Protein AF-A0A821I2D6-F1 (afdb_monomer_lite)

Secondary structure (DSSP, 8-state):
--HHHHHHHHHHHHHHHHHHHHHHHHHHHHHHHTT--PPP-PPP-THHHHHHHHHHHGGGT-

Structure (mmCIF, N/CA/C/O backbone):
data_AF-A0A821I2D6-F1
#
_entry.id   AF-A0A821I2D6-F1
#
loop_
_atom_site.group_PDB
_atom_site.id
_atom_site.type_symbol
_atom_site.label_atom_id
_atom_site.label_alt_id
_atom_site.label_comp_id
_atom_site.label_asym_id
_atom_site.label_entity_id
_atom_site.label_seq_id
_atom_site.pdbx_PDB_ins_code
_atom_site.Cartn_x
_atom_site.Cartn_y
_atom_site.Cartn_z
_atom_site.occupancy
_atom_site.B_iso_or_equiv
_atom_site.auth_seq_id
_atom_site.auth_comp_id
_atom_site.auth_asym_id
_atom_site.auth_atom_id
_atom_site.pdbx_PDB_model_num
ATOM 1 N N . ASN A 1 1 ? 23.599 -6.380 -9.197 1.00 54.88 1 ASN A N 1
ATOM 2 C CA . ASN A 1 1 ? 22.506 -5.528 -9.706 1.00 54.88 1 ASN A CA 1
ATOM 3 C C . ASN A 1 1 ? 21.887 -6.169 -10.928 1.00 54.88 1 ASN A C 1
ATOM 5 O O . ASN A 1 1 ? 22.131 -5.737 -12.044 1.00 54.88 1 ASN A O 1
ATOM 9 N N . SER A 1 2 ? 21.146 -7.250 -10.681 1.00 68.12 2 SER A N 1
ATOM 10 C CA . SER A 1 2 ? 20.413 -8.022 -11.692 1.00 68.12 2 SER A CA 1
ATOM 11 C C . SER A 1 2 ? 18.928 -7.652 -11.657 1.00 68.12 2 SER A C 1
ATOM 13 O O . SER A 1 2 ? 18.429 -7.187 -10.629 1.00 68.12 2 SER A O 1
ATOM 15 N N . PHE A 1 3 ? 18.220 -7.912 -12.753 1.00 72.00 3 PHE A N 1
ATOM 16 C CA . PHE A 1 3 ? 16.765 -7.795 -12.888 1.00 72.00 3 PHE A CA 1
ATOM 17 C C . PHE A 1 3 ? 15.994 -8.481 -11.740 1.00 72.00 3 PHE A C 1
ATOM 19 O O . PHE A 1 3 ? 14.984 -7.967 -11.272 1.00 72.00 3 PHE A O 1
ATOM 26 N N . GLU A 1 4 ? 16.515 -9.576 -11.184 1.00 75.12 4 GLU A N 1
ATOM 27 C CA . GLU A 1 4 ? 15.908 -10.251 -10.026 1.00 75.12 4 GLU A CA 1
ATOM 28 C C . GLU A 1 4 ? 15.910 -9.405 -8.748 1.00 75.12 4 GLU A C 1
ATOM 30 O O . GLU A 1 4 ? 14.954 -9.459 -7.975 1.00 75.12 4 GLU A O 1
ATOM 35 N N . GLN A 1 5 ? 16.942 -8.586 -8.523 1.00 68.88 5 GLN A N 1
ATOM 36 C CA . GLN A 1 5 ? 16.965 -7.664 -7.382 1.00 68.88 5 GLN A CA 1
ATOM 37 C C . GLN A 1 5 ? 15.944 -6.540 -7.578 1.00 68.88 5 GLN A C 1
ATOM 39 O O . GLN A 1 5 ? 15.310 -6.121 -6.613 1.00 68.88 5 GLN A O 1
ATOM 44 N N . PHE A 1 6 ? 15.721 -6.110 -8.825 1.00 74.56 6 PHE A N 1
ATOM 45 C CA . PHE A 1 6 ? 14.638 -5.185 -9.154 1.00 74.56 6 PHE A CA 1
ATOM 46 C C . PHE A 1 6 ? 13.265 -5.810 -8.872 1.00 74.56 6 PHE A C 1
ATOM 48 O O . PHE A 1 6 ? 12.474 -5.213 -8.147 1.00 74.56 6 PHE A O 1
ATOM 55 N N . CYS A 1 7 ? 12.997 -7.028 -9.358 1.00 77.44 7 CYS A N 1
ATOM 56 C CA . CYS A 1 7 ? 11.735 -7.721 -9.086 1.00 77.44 7 CYS A CA 1
ATOM 57 C C . CYS A 1 7 ? 11.517 -7.954 -7.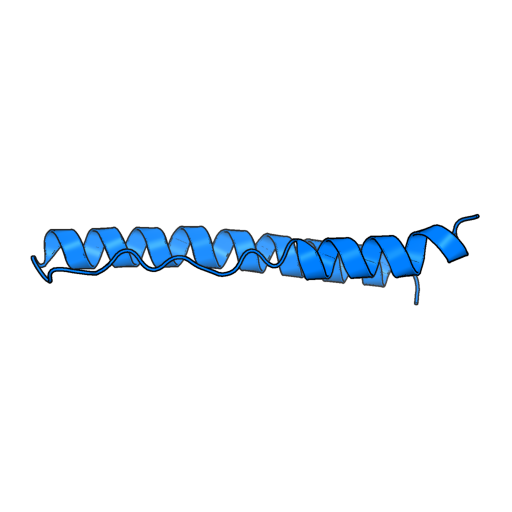585 1.00 77.44 7 CYS A C 1
ATOM 59 O O . CYS A 1 7 ? 10.411 -7.753 -7.090 1.00 77.44 7 CYS A O 1
ATOM 61 N N . THR A 1 8 ? 12.569 -8.320 -6.850 1.00 78.38 8 THR A N 1
ATOM 62 C CA . THR A 1 8 ? 12.504 -8.522 -5.395 1.00 78.38 8 THR A CA 1
ATOM 63 C C . THR A 1 8 ? 12.147 -7.223 -4.672 1.00 78.38 8 THR A C 1
ATOM 65 O O . THR A 1 8 ? 11.229 -7.208 -3.852 1.00 78.38 8 THR A O 1
ATOM 68 N N . ASN A 1 9 ? 12.817 -6.117 -5.007 1.00 74.38 9 ASN A N 1
ATOM 69 C CA . ASN A 1 9 ? 12.539 -4.814 -4.403 1.00 74.38 9 ASN A CA 1
ATOM 70 C C . ASN A 1 9 ? 11.139 -4.306 -4.771 1.00 74.38 9 ASN A C 1
ATOM 72 O O . ASN A 1 9 ? 10.414 -3.838 -3.899 1.00 74.38 9 ASN A O 1
ATOM 76 N N . TYR A 1 10 ? 10.720 -4.473 -6.027 1.00 78.88 10 TYR A N 1
ATOM 77 C CA . TYR A 1 10 ? 9.380 -4.107 -6.483 1.00 78.88 10 TYR A CA 1
ATOM 78 C C . TYR A 1 10 ? 8.285 -4.886 -5.741 1.00 78.88 10 TYR A C 1
ATOM 80 O O . TYR A 1 10 ? 7.310 -4.298 -5.271 1.00 78.88 10 TYR A O 1
ATOM 88 N N . CYS A 1 11 ? 8.458 -6.202 -5.588 1.00 80.75 11 CYS A N 1
ATOM 89 C CA . CYS A 1 11 ? 7.535 -7.034 -4.821 1.00 80.75 11 CYS A CA 1
ATOM 90 C C . CYS A 1 11 ? 7.477 -6.609 -3.349 1.00 80.75 11 CYS A C 1
ATOM 92 O O . CYS A 1 11 ? 6.381 -6.502 -2.799 1.00 80.75 11 CYS A O 1
ATOM 94 N N . ASN A 1 12 ? 8.622 -6.318 -2.724 1.00 82.00 12 ASN A N 1
ATOM 95 C CA . ASN A 1 12 ? 8.668 -5.851 -1.336 1.00 82.00 12 ASN A CA 1
ATOM 96 C C . ASN A 1 12 ? 7.964 -4.501 -1.159 1.00 82.00 12 ASN A C 1
ATOM 98 O O . ASN A 1 12 ? 7.191 -4.339 -0.217 1.00 82.00 12 ASN A O 1
ATOM 102 N N . GLU A 1 13 ? 8.162 -3.552 -2.075 1.00 81.19 13 GLU A N 1
ATOM 103 C CA . GLU A 1 13 ? 7.476 -2.259 -2.006 1.00 81.19 13 GLU A CA 1
ATOM 104 C C . GLU A 1 13 ? 5.966 -2.388 -2.228 1.00 81.19 13 GLU A C 1
ATOM 106 O O . GLU A 1 13 ? 5.182 -1.773 -1.502 1.00 81.19 13 GLU A O 1
ATOM 111 N N . LYS A 1 14 ? 5.530 -3.251 -3.155 1.00 79.88 14 LYS A N 1
ATOM 112 C CA . LYS A 1 14 ? 4.102 -3.552 -3.323 1.00 79.88 14 LYS A CA 1
ATOM 113 C C . LYS A 1 14 ? 3.488 -4.218 -2.097 1.00 79.88 14 LYS A C 1
ATOM 115 O O . LYS A 1 14 ? 2.361 -3.880 -1.731 1.00 79.88 14 LYS A O 1
ATOM 120 N N . LEU A 1 15 ? 4.216 -5.122 -1.446 1.00 84.94 15 LEU A N 1
ATOM 121 C CA . LEU A 1 15 ? 3.766 -5.773 -0.218 1.00 84.94 15 LEU A CA 1
ATOM 122 C C . LEU A 1 15 ? 3.663 -4.771 0.939 1.00 84.94 15 LEU A C 1
ATOM 124 O O . LEU A 1 15 ? 2.660 -4.766 1.650 1.00 84.94 15 LEU A O 1
ATOM 128 N N . GLN A 1 16 ? 4.651 -3.884 1.083 1.00 80.56 16 GLN A N 1
ATOM 129 C CA . GLN A 1 16 ? 4.641 -2.810 2.077 1.00 80.56 16 GLN A CA 1
ATOM 130 C C . GLN A 1 16 ? 3.455 -1.861 1.860 1.00 80.56 16 GLN A C 1
ATOM 132 O O . GLN A 1 16 ? 2.768 -1.513 2.819 1.00 80.56 16 GLN A O 1
ATOM 137 N N . GLN A 1 17 ? 3.178 -1.480 0.608 1.00 80.06 17 GLN A N 1
ATOM 138 C CA . GLN A 1 17 ? 2.028 -0.642 0.259 1.00 80.06 17 GLN A CA 1
ATOM 139 C C . GLN A 1 17 ? 0.709 -1.324 0.648 1.00 80.06 17 GLN A C 1
ATOM 141 O O . GLN A 1 17 ? -0.132 -0.711 1.307 1.00 80.06 17 GLN A O 1
ATOM 146 N N . PHE A 1 18 ? 0.551 -2.602 0.291 1.00 82.56 18 PHE A N 1
ATOM 147 C CA . PHE A 1 18 ? -0.646 -3.374 0.617 1.00 82.56 18 PHE A CA 1
ATOM 148 C C . PHE A 1 18 ? -0.844 -3.530 2.130 1.00 82.56 18 PHE A C 1
ATOM 150 O O . PHE A 1 18 ? -1.959 -3.370 2.628 1.00 82.56 18 PHE A O 1
ATOM 157 N N . PHE A 1 19 ? 0.233 -3.810 2.869 1.00 83.81 19 PHE A N 1
ATOM 158 C CA . PHE A 1 19 ? 0.191 -3.939 4.323 1.00 83.81 19 PHE A CA 1
ATOM 159 C C . PHE A 1 19 ? -0.195 -2.616 4.991 1.00 83.81 19 PHE A C 1
ATOM 161 O O . PHE A 1 19 ? -1.109 -2.596 5.811 1.00 83.81 19 PHE A O 1
ATOM 168 N N . ASN A 1 20 ? 0.437 -1.509 4.589 1.00 80.31 20 ASN A N 1
ATOM 169 C CA . ASN A 1 20 ? 0.131 -0.185 5.124 1.00 80.31 20 ASN A CA 1
ATOM 170 C C . ASN A 1 20 ? -1.336 0.192 4.871 1.00 80.31 20 ASN A C 1
ATOM 172 O O . ASN A 1 20 ? -2.016 0.618 5.798 1.00 80.31 20 ASN A O 1
ATOM 176 N N . GLU A 1 21 ? -1.857 -0.014 3.658 1.00 81.75 21 GLU A N 1
ATOM 177 C CA . GLU A 1 21 ? -3.261 0.293 3.356 1.00 81.75 21 GLU A CA 1
ATOM 178 C C . GLU A 1 21 ? -4.222 -0.566 4.188 1.00 81.75 21 GLU A C 1
ATOM 180 O O . GLU A 1 21 ? -5.190 -0.050 4.752 1.00 81.75 21 GLU A O 1
ATOM 185 N N . ARG A 1 22 ? -3.960 -1.874 4.295 1.00 84.12 22 ARG A N 1
ATOM 186 C CA . ARG A 1 22 ? -4.840 -2.790 5.028 1.00 84.12 22 ARG A CA 1
ATOM 187 C C . ARG A 1 22 ? -4.843 -2.526 6.526 1.00 84.12 22 ARG A C 1
ATOM 189 O O . ARG A 1 22 ? -5.923 -2.385 7.094 1.00 84.12 22 ARG A O 1
ATOM 196 N N . ILE A 1 23 ? -3.667 -2.428 7.140 1.00 84.50 23 ILE A N 1
ATOM 197 C CA . ILE A 1 23 ? -3.534 -2.242 8.587 1.00 84.50 23 ILE A CA 1
ATOM 198 C C . ILE A 1 23 ? -4.055 -0.871 9.007 1.00 84.50 23 ILE A C 1
ATOM 200 O O . ILE A 1 23 ? -4.852 -0.796 9.934 1.00 84.50 23 ILE A O 1
ATOM 204 N N . ILE A 1 24 ? -3.707 0.201 8.284 1.00 80.00 24 ILE A N 1
ATOM 205 C CA . ILE A 1 24 ? -4.188 1.552 8.619 1.00 80.00 24 ILE A CA 1
ATOM 206 C C . ILE A 1 24 ? -5.708 1.632 8.475 1.00 80.00 24 ILE A C 1
ATOM 208 O O . ILE A 1 24 ? -6.371 2.282 9.284 1.00 80.00 24 ILE A O 1
ATOM 212 N N . LYS A 1 25 ? -6.286 0.966 7.469 1.00 81.94 25 LYS A N 1
ATOM 213 C CA . LYS A 1 25 ? -7.740 0.915 7.297 1.00 81.94 25 LYS A CA 1
ATOM 214 C C . LYS A 1 25 ? -8.422 0.156 8.434 1.00 81.94 25 LYS A C 1
ATOM 216 O O . LYS A 1 25 ? -9.446 0.617 8.929 1.00 81.94 25 LYS A O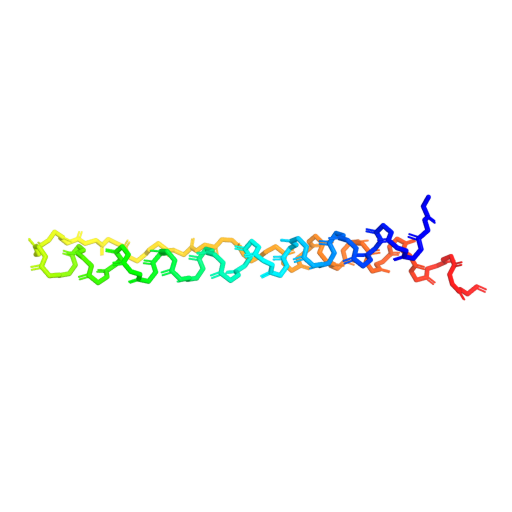 1
ATOM 221 N N . GLU A 1 26 ? -7.873 -0.983 8.845 1.00 83.81 26 GLU A N 1
ATOM 222 C CA . GLU A 1 26 ? -8.409 -1.758 9.969 1.00 83.81 26 GLU A CA 1
ATOM 223 C C . GLU A 1 26 ? -8.266 -1.013 11.300 1.00 83.81 26 GLU A C 1
ATOM 225 O O . GLU A 1 26 ? -9.230 -0.960 12.063 1.00 83.81 26 GLU A O 1
ATOM 230 N N . GLU A 1 27 ? -7.131 -0.353 11.542 1.00 82.62 27 GLU A N 1
ATOM 231 C CA . GLU A 1 27 ? -6.953 0.524 12.701 1.00 82.62 27 GL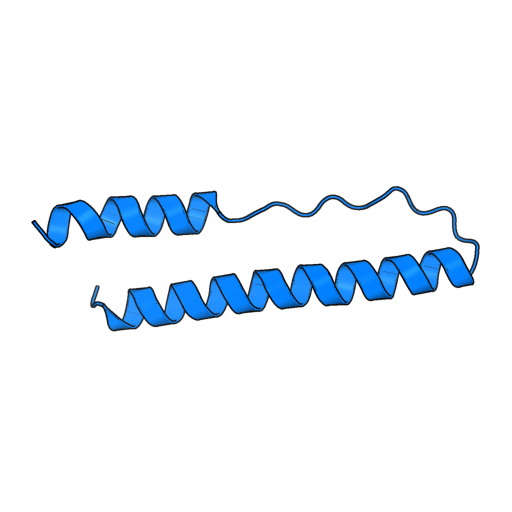U A CA 1
ATOM 232 C C . GLU A 1 27 ? -7.969 1.666 12.691 1.00 82.62 27 GLU A C 1
ATOM 234 O O . GLU A 1 27 ? -8.655 1.867 13.688 1.00 82.62 27 GLU A O 1
ATOM 239 N N . GLN A 1 28 ? -8.136 2.384 11.574 1.00 78.81 28 GLN A N 1
ATOM 240 C CA . GLN A 1 28 ? -9.116 3.474 11.489 1.00 78.81 28 GLN A CA 1
ATOM 241 C C . GLN A 1 28 ? -10.541 2.999 11.792 1.00 78.81 28 GLN A C 1
ATOM 243 O O . GLN A 1 28 ? -11.254 3.682 12.524 1.00 78.81 28 GLN A O 1
ATOM 248 N N . LEU A 1 29 ? -10.939 1.822 11.297 1.00 83.56 29 LEU A N 1
ATOM 249 C CA . LEU A 1 29 ? -12.241 1.228 11.615 1.00 83.56 29 LEU A CA 1
ATOM 250 C C . LEU A 1 29 ? -12.372 0.877 13.103 1.00 83.56 29 LEU A C 1
ATOM 252 O O . LEU A 1 29 ? -13.440 1.076 13.682 1.00 83.56 29 LEU A O 1
ATOM 256 N N . LEU A 1 30 ? -11.308 0.365 13.727 1.00 83.62 30 LEU A N 1
ATOM 257 C CA . LEU A 1 30 ? -11.299 0.057 15.156 1.00 83.62 30 LEU A CA 1
ATOM 258 C C . LEU A 1 30 ? -11.423 1.333 15.995 1.00 83.62 30 LEU A C 1
ATOM 260 O O . LEU A 1 30 ? -12.259 1.393 16.891 1.00 83.62 30 LEU A O 1
ATOM 264 N N . TYR A 1 31 ? -10.651 2.371 15.672 1.00 81.44 31 TYR A N 1
ATOM 265 C CA . TYR A 1 31 ? -10.718 3.659 16.362 1.00 81.44 31 TYR A CA 1
ATOM 266 C C . TYR A 1 31 ? -12.081 4.344 16.190 1.00 81.44 31 TYR A C 1
ATOM 268 O O . TYR A 1 31 ? -12.603 4.901 17.155 1.00 81.44 31 TYR A O 1
ATOM 276 N N . GLU A 1 32 ? -12.687 4.259 15.000 1.00 81.56 32 GLU A N 1
ATOM 277 C CA . GLU A 1 32 ? -14.037 4.777 14.742 1.00 81.56 32 GLU A CA 1
ATOM 278 C C . GLU A 1 32 ? -15.092 4.011 15.554 1.00 81.56 32 GLU A C 1
ATOM 280 O O . GLU A 1 32 ? -15.968 4.623 16.167 1.00 81.56 32 GLU A O 1
ATOM 285 N N . LYS A 1 33 ? -14.962 2.680 15.645 1.00 84.12 33 LYS A N 1
ATOM 286 C CA . LYS A 1 33 ? -15.835 1.827 16.464 1.00 84.12 33 LYS A CA 1
ATOM 287 C C . LYS A 1 33 ? -15.710 2.118 17.964 1.00 84.12 33 LYS A C 1
ATOM 289 O O . LYS A 1 33 ? -16.718 2.093 18.665 1.00 84.12 33 LYS A O 1
ATOM 294 N N . GLU A 1 34 ? -14.504 2.401 18.446 1.00 84.81 34 GLU A N 1
ATOM 295 C CA . GLU A 1 34 ? -14.228 2.751 19.848 1.00 84.81 34 GLU A CA 1
ATOM 296 C C . GLU A 1 34 ? -14.558 4.227 20.170 1.00 84.81 34 GLU A C 1
ATOM 298 O O . GLU A 1 34 ? -14.455 4.652 21.319 1.00 84.81 34 GLU A O 1
ATOM 303 N N . GLY A 1 35 ? -14.964 5.032 19.176 1.00 76.06 35 GLY A N 1
ATOM 304 C CA . GLY A 1 35 ? -15.293 6.452 19.360 1.00 76.06 35 GLY A CA 1
ATOM 305 C C . GLY A 1 35 ? -14.082 7.335 19.686 1.00 76.06 35 GLY A C 1
ATOM 306 O O . GLY A 1 35 ? -14.235 8.472 20.139 1.00 76.06 35 GLY A O 1
ATOM 307 N N . LEU A 1 36 ? -12.870 6.829 19.456 1.00 71.00 36 LEU A N 1
ATOM 308 C CA . LEU A 1 36 ? -11.620 7.550 19.651 1.00 71.00 36 LEU A CA 1
ATOM 309 C C . LEU A 1 36 ? -11.398 8.419 18.411 1.00 71.00 36 LEU A C 1
ATOM 311 O O . LEU A 1 36 ? -11.020 7.915 17.359 1.00 71.00 36 LEU A O 1
ATOM 315 N N . GLY A 1 37 ? -11.686 9.720 18.510 1.00 61.22 37 GLY A N 1
ATOM 316 C CA . GLY A 1 37 ? -11.588 10.669 17.396 1.00 61.22 37 GLY A CA 1
ATOM 317 C C . GLY A 1 37 ? -10.196 10.700 16.757 1.00 61.22 37 GLY A C 1
ATOM 318 O O . GLY A 1 37 ? -9.334 11.480 17.163 1.00 61.22 37 GLY A O 1
ATOM 319 N N . LEU A 1 38 ? -9.972 9.858 15.746 1.00 65.69 38 LEU A N 1
ATOM 320 C CA . LEU A 1 38 ? -8.695 9.760 15.056 1.00 65.69 38 LEU A CA 1
ATOM 321 C C . LEU A 1 38 ? -8.597 10.823 13.959 1.00 65.69 38 LEU A C 1
ATOM 323 O O . LEU A 1 38 ? -9.485 10.966 13.117 1.00 65.69 38 LEU A O 1
ATOM 327 N N . LYS A 1 39 ? -7.469 11.536 13.903 1.00 61.09 39 LYS A N 1
ATOM 328 C CA . LYS A 1 39 ? -7.087 12.277 12.695 1.00 61.09 39 LYS A CA 1
ATOM 329 C C . LYS A 1 39 ? -6.672 11.258 11.634 1.00 61.09 39 LYS A C 1
ATOM 331 O O . LYS A 1 39 ? -5.815 10.424 11.912 1.00 61.09 39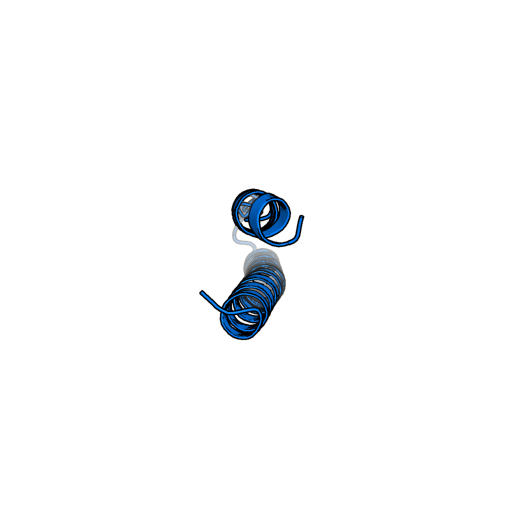 LYS A O 1
ATOM 336 N N . LYS A 1 40 ? -7.256 11.331 10.431 1.00 61.38 40 LYS A N 1
ATOM 337 C CA . LYS A 1 40 ? -6.863 10.492 9.285 1.00 61.38 40 LYS A CA 1
ATOM 338 C C . LYS A 1 40 ? -5.342 10.502 9.127 1.00 61.38 40 LYS A C 1
ATOM 340 O O . LYS A 1 40 ? -4.756 11.547 8.856 1.00 61.38 40 LYS A O 1
ATOM 345 N N . ILE A 1 41 ? -4.728 9.335 9.291 1.00 63.97 41 ILE A N 1
ATOM 346 C CA . ILE A 1 41 ? -3.299 9.145 9.063 1.00 63.97 41 ILE A CA 1
ATOM 347 C C . ILE A 1 41 ? -3.105 8.987 7.556 1.00 63.97 41 ILE A C 1
ATOM 349 O O . ILE A 1 41 ? -3.538 7.999 6.965 1.00 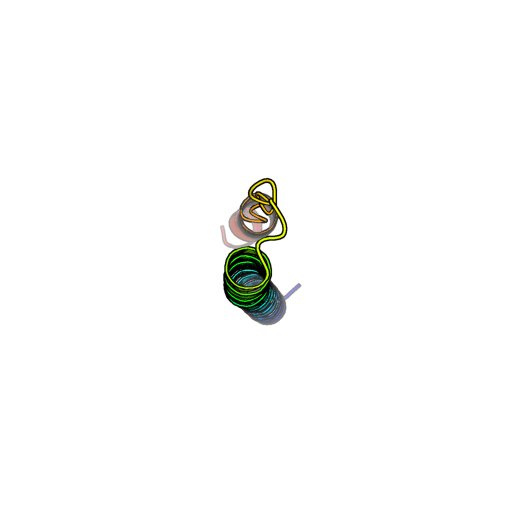63.97 41 ILE A O 1
ATOM 353 N N . SER A 1 42 ? -2.494 9.987 6.927 1.00 58.22 42 SER A N 1
ATOM 354 C CA . SER A 1 42 ? -1.991 9.902 5.557 1.00 58.22 42 SER A CA 1
ATOM 355 C C . SER A 1 42 ? -0.633 9.202 5.579 1.00 58.22 42 SER A C 1
ATOM 357 O O . SER A 1 42 ? 0.308 9.713 6.188 1.00 58.22 42 SER A O 1
ATOM 359 N N . TYR A 1 43 ? -0.528 8.036 4.946 1.00 63.59 43 TYR A N 1
ATOM 360 C CA . TYR A 1 43 ? 0.743 7.334 4.777 1.00 63.59 43 TYR A CA 1
ATOM 361 C C . TYR A 1 43 ? 1.504 7.873 3.562 1.00 63.59 43 TYR A C 1
ATOM 363 O O . TYR A 1 43 ? 0.909 8.371 2.607 1.00 63.59 43 TYR A O 1
ATOM 371 N N . ILE A 1 44 ? 2.832 7.796 3.630 1.00 56.56 44 ILE A N 1
ATOM 372 C CA . ILE A 1 44 ? 3.735 8.251 2.572 1.00 56.56 44 ILE A CA 1
ATOM 373 C C . ILE A 1 44 ? 3.718 7.214 1.449 1.00 56.56 44 ILE A C 1
ATOM 375 O O . ILE A 1 44 ? 3.920 6.022 1.685 1.00 56.56 44 ILE A O 1
ATOM 379 N N . ASP A 1 45 ? 3.447 7.679 0.234 1.00 60.44 45 ASP A N 1
ATOM 380 C CA . ASP A 1 45 ? 3.504 6.865 -0.971 1.00 60.44 45 ASP A CA 1
ATOM 381 C C . ASP A 1 45 ? 4.975 6.730 -1.392 1.00 60.44 45 ASP A C 1
ATOM 383 O O . ASP A 1 45 ? 5.602 7.705 -1.800 1.00 60.44 45 ASP A O 1
ATOM 387 N N . ASN A 1 46 ? 5.556 5.533 -1.284 1.00 62.75 46 ASN A N 1
ATOM 388 C CA . ASN A 1 46 ? 6.952 5.282 -1.677 1.00 62.75 46 ASN A CA 1
ATOM 389 C C . ASN A 1 46 ? 7.128 5.159 -3.205 1.00 62.75 46 ASN A C 1
ATOM 391 O O . ASN A 1 46 ? 8.143 4.657 -3.677 1.00 62.75 46 ASN A O 1
ATOM 395 N N . GLN A 1 47 ? 6.173 5.651 -3.999 1.00 59.59 47 GLN A N 1
ATOM 396 C CA . GLN A 1 47 ? 6.277 5.738 -5.462 1.00 59.59 47 GLN A CA 1
ATOM 397 C C . GLN A 1 47 ? 7.572 6.420 -5.924 1.00 59.59 47 GLN A C 1
ATOM 399 O O . GLN A 1 47 ? 8.120 6.043 -6.959 1.00 59.59 47 GLN A O 1
ATOM 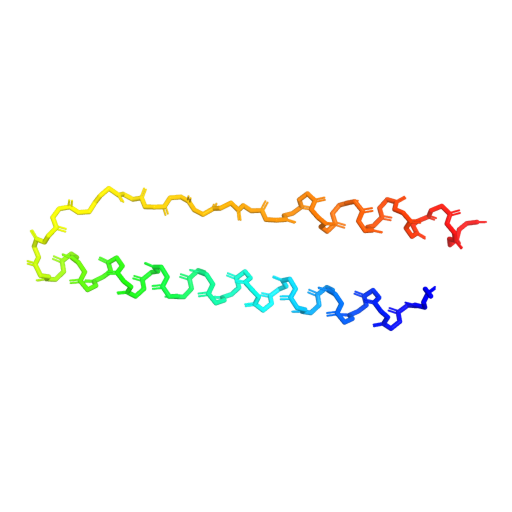404 N N . ASP A 1 48 ? 8.108 7.363 -5.143 1.00 61.78 48 ASP A N 1
ATOM 405 C CA . ASP A 1 48 ? 9.413 7.979 -5.400 1.00 61.78 48 ASP A CA 1
ATOM 406 C C . ASP A 1 48 ? 10.582 6.974 -5.337 1.00 61.78 48 ASP A C 1
ATOM 408 O O . ASP A 1 48 ? 11.499 7.057 -6.158 1.00 61.78 48 ASP A O 1
ATOM 412 N N . CYS A 1 49 ? 10.540 5.973 -4.448 1.00 60.28 49 CYS A N 1
ATOM 413 C CA . CYS A 1 49 ? 11.546 4.904 -4.385 1.00 60.28 49 CYS A CA 1
ATOM 414 C C . CYS A 1 49 ? 11.480 3.995 -5.621 1.00 60.28 49 CYS A C 1
ATOM 416 O O . CYS A 1 49 ? 12.513 3.726 -6.245 1.00 60.28 49 CYS A O 1
ATOM 418 N N . ILE A 1 50 ? 10.270 3.615 -6.052 1.00 60.09 50 ILE A N 1
ATOM 419 C CA . ILE A 1 50 ? 10.049 2.880 -7.311 1.00 60.09 50 ILE A CA 1
ATOM 420 C C . ILE A 1 50 ? 10.557 3.700 -8.506 1.00 60.09 50 ILE A C 1
ATOM 422 O O . ILE A 1 50 ? 11.255 3.174 -9.376 1.00 60.09 50 ILE A O 1
ATOM 426 N N . GLY A 1 51 ? 10.255 5.000 -8.542 1.00 62.34 51 GLY A N 1
ATOM 427 C CA . GLY A 1 51 ? 10.687 5.912 -9.600 1.00 62.34 51 GLY A CA 1
ATOM 428 C C . GLY A 1 51 ? 12.207 6.072 -9.675 1.00 62.34 51 GLY A C 1
ATOM 429 O O . GLY A 1 51 ? 12.768 6.127 -10.774 1.00 62.34 51 GLY A O 1
ATOM 430 N N . MET A 1 52 ? 12.893 6.092 -8.529 1.00 60.78 52 MET A N 1
ATOM 431 C CA . MET A 1 52 ? 14.354 6.161 -8.466 1.00 60.78 52 MET A CA 1
ATOM 432 C C . MET A 1 52 ? 15.005 4.840 -8.904 1.00 60.78 52 MET A C 1
ATOM 434 O O . MET A 1 52 ? 15.965 4.865 -9.674 1.00 60.78 52 MET A O 1
ATOM 438 N N . LEU A 1 53 ? 14.442 3.690 -8.512 1.00 59.84 53 LEU A N 1
ATOM 439 C CA . LEU A 1 53 ? 14.878 2.370 -8.989 1.00 59.84 53 LEU A CA 1
ATOM 440 C C . LEU A 1 53 ? 14.726 2.238 -10.512 1.00 59.84 53 LEU A C 1
ATOM 442 O O . LEU A 1 53 ? 15.664 1.818 -11.188 1.00 59.84 53 LEU A O 1
ATOM 446 N N . ILE A 1 54 ? 13.588 2.664 -11.065 1.00 61.78 54 ILE A N 1
ATOM 447 C CA . ILE A 1 54 ? 13.341 2.673 -12.515 1.00 61.78 54 ILE A CA 1
ATOM 448 C C . ILE A 1 54 ? 14.329 3.605 -13.235 1.00 61.78 54 ILE A C 1
ATOM 450 O O . ILE A 1 54 ? 14.906 3.213 -14.247 1.00 61.78 54 ILE A O 1
ATOM 454 N N . LYS A 1 55 ? 14.591 4.808 -12.705 1.00 60.25 55 LYS A N 1
ATOM 455 C CA . LYS A 1 55 ? 15.567 5.754 -13.282 1.00 60.25 55 LYS A CA 1
ATOM 456 C C . LYS A 1 55 ? 17.019 5.281 -13.213 1.00 60.25 55 LYS A C 1
ATOM 458 O O . LYS A 1 55 ? 17.802 5.710 -14.050 1.00 60.25 55 LYS A O 1
ATOM 463 N N . ILE A 1 56 ? 17.396 4.448 -12.243 1.00 61.78 56 ILE A N 1
ATOM 464 C CA . ILE A 1 56 ? 18.755 3.885 -12.141 1.00 61.78 56 ILE A CA 1
ATOM 465 C C . ILE A 1 56 ? 18.938 2.695 -13.096 1.00 61.78 56 ILE A C 1
ATOM 467 O O . ILE A 1 56 ? 20.028 2.506 -13.632 1.00 61.78 56 ILE A O 1
ATOM 471 N N . PHE A 1 57 ? 17.886 1.906 -13.330 1.00 57.28 57 PHE A N 1
ATOM 472 C CA . PHE A 1 57 ? 17.945 0.714 -14.188 1.00 57.28 57 PHE A CA 1
ATOM 473 C C . PHE A 1 57 ? 17.602 0.972 -15.667 1.00 57.28 57 PHE A C 1
ATOM 475 O O . PHE A 1 57 ? 18.065 0.233 -16.528 1.00 57.28 57 PHE A O 1
ATOM 482 N N . LEU A 1 58 ? 16.839 2.017 -16.002 1.00 58.28 58 LEU A N 1
ATOM 483 C CA . LEU A 1 58 ? 16.560 2.389 -17.400 1.00 58.28 58 LEU A CA 1
ATOM 484 C C . LEU A 1 58 ? 17.813 2.770 -18.217 1.00 58.28 58 LEU A C 1
ATOM 486 O O . LEU A 1 58 ? 17.909 2.329 -19.359 1.00 58.28 58 LEU A O 1
ATOM 490 N N . PRO A 1 59 ? 18.784 3.538 -17.681 1.00 56.47 59 PRO A N 1
ATOM 491 C CA . PRO A 1 59 ? 20.000 3.904 -18.407 1.00 56.47 59 PRO A CA 1
ATOM 492 C C . PRO A 1 59 ? 20.982 2.747 -18.603 1.00 56.47 59 PRO A C 1
ATOM 494 O O . PRO A 1 59 ? 21.922 2.900 -19.366 1.00 56.47 59 PRO A O 1
ATOM 497 N N . SER A 1 60 ? 20.818 1.629 -17.886 1.00 51.56 60 SER A N 1
ATOM 498 C CA . SER A 1 60 ? 21.643 0.423 -18.045 1.00 51.56 60 SER A CA 1
ATOM 499 C C . SER A 1 60 ? 20.978 -0.656 -18.906 1.00 51.56 60 SER A C 1
ATOM 501 O O . SER A 1 60 ? 21.589 -1.693 -19.159 1.00 51.56 60 SER A O 1
ATOM 503 N N . LEU A 1 61 ? 19.737 -0.416 -19.348 1.00 51.81 61 LEU A N 1
ATOM 504 C CA . LEU A 1 61 ? 18.984 -1.262 -20.278 1.00 51.81 61 LEU A CA 1
ATOM 505 C C . LEU A 1 61 ? 19.045 -0.744 -21.734 1.00 51.81 61 LEU A C 1
ATOM 507 O O . LEU A 1 61 ? 18.663 -1.475 -22.646 1.00 51.81 61 LEU A O 1
ATOM 511 N N . PHE A 1 62 ? 19.516 0.493 -21.940 1.00 45.91 62 PHE A N 1
ATOM 512 C CA . PHE A 1 62 ? 19.866 1.095 -23.236 1.00 45.91 62 PHE A CA 1
ATOM 513 C C . PHE A 1 62 ? 21.384 1.108 -23.423 1.00 45.91 62 PHE A C 1
ATOM 515 O O . PHE A 1 62 ? 21.823 0.924 -24.580 1.00 45.91 62 PHE A O 1
#

pLDDT: mean 70.76, std 11.02, range [45.91, 84.94]

Sequence (62 aa):
NSFEQFCTNYCNEKLQQFFNERIIKEEQLLYEKEGLGLKKISYIDNQDCIGMLIKIFLPSLF

Radius of gyration: 16.74 Å; chains: 1; bounding box: 38×22×43 Å

Foldseek 3Di:
DDVVVLVVVVVVLVVVVVCCVVVLVVVVVVCVVVVPDDDRDDDDRVVVVNVVSCVVVVVVVD